Protein AF-A0A1V4QII5-F1 (afdb_monomer)

Sequence (160 aa):
MKMNSCPDKARLIAYRLNILKPEEHRWIEAHIAECKKCQQMLKVEIEIDNFLSTPMDPGPIEDSVIQRLHLYQRIVPSPRWLYPAWIFLNTLVFIAVGIAIWAVLRTQSGNIFWLNDFIDLLRKGLNYKLGAIIMNSIGLLFLLVSLIFAFREKFLRRLI

Mean predicted aligned error: 18.47 Å

Radius of gyration: 38.2 Å; Cα contacts (8 Å, |Δi|>4): 32; chains: 1; bounding box: 60×45×96 Å

Organism: NCBI:txid1936077

pLDDT: mean 75.6, std 14.01, range [37.97, 94.19]

Structure (mmCIF, N/CA/C/O backbone):
data_AF-A0A1V4QII5-F1
#
_entry.id   AF-A0A1V4QII5-F1
#
loop_
_atom_site.group_PDB
_atom_site.id
_atom_site.type_symbol
_atom_site.label_atom_id
_atom_site.label_alt_id
_atom_site.label_comp_id
_atom_site.label_asym_id
_atom_site.label_entity_id
_atom_site.label_seq_id
_atom_site.pdbx_PDB_ins_code
_atom_site.Cartn_x
_atom_site.Cartn_y
_atom_site.Cartn_z
_atom_site.occupancy
_atom_site.B_iso_or_equiv
_atom_site.auth_seq_id
_atom_site.auth_comp_id
_atom_site.auth_asym_id
_atom_site.auth_atom_id
_atom_site.pdbx_PDB_model_num
ATOM 1 N N . MET A 1 1 ? -19.428 20.416 51.555 1.00 39.00 1 MET A N 1
ATOM 2 C CA . MET A 1 1 ? -19.709 19.118 50.903 1.00 39.00 1 MET A CA 1
ATOM 3 C C . MET A 1 1 ? -20.746 19.351 49.812 1.00 39.00 1 MET A C 1
ATOM 5 O O . MET A 1 1 ? -21.908 19.551 50.134 1.00 39.00 1 MET A O 1
ATOM 9 N N . LYS A 1 2 ? -20.326 19.489 48.546 1.00 37.97 2 LYS A N 1
ATOM 10 C CA . LYS A 1 2 ? -21.199 19.885 47.424 1.00 37.97 2 LYS A CA 1
ATOM 11 C C . LYS A 1 2 ? -21.411 18.713 46.452 1.00 37.97 2 LYS A C 1
ATOM 13 O O . LYS A 1 2 ? -20.463 18.276 45.819 1.00 37.97 2 LYS A O 1
ATOM 18 N N . MET A 1 3 ? -22.679 18.303 46.355 1.00 42.22 3 MET A N 1
ATOM 19 C CA . MET A 1 3 ? -23.425 17.821 45.176 1.00 42.22 3 MET A CA 1
ATOM 20 C C . MET A 1 3 ? -22.906 16.607 44.376 1.00 42.22 3 MET A C 1
ATOM 22 O O . MET A 1 3 ? -22.222 16.748 43.372 1.00 42.22 3 MET A O 1
ATOM 26 N N . ASN A 1 4 ? -23.364 15.411 44.765 1.00 55.62 4 ASN A N 1
ATOM 27 C CA . ASN A 1 4 ? -24.445 14.622 44.128 1.00 55.62 4 ASN A CA 1
ATOM 28 C C . ASN A 1 4 ? -24.551 14.501 42.594 1.00 55.62 4 ASN A C 1
ATOM 30 O O . ASN A 1 4 ? -25.622 14.136 42.111 1.00 55.62 4 ASN A O 1
ATOM 34 N N . SER A 1 5 ? -23.503 14.732 41.815 1.00 73.19 5 SER A N 1
ATOM 35 C CA . SER A 1 5 ? -23.551 14.421 40.382 1.00 73.19 5 SER A CA 1
ATOM 36 C C . SER A 1 5 ? -22.627 13.253 40.080 1.00 73.19 5 SER A C 1
ATOM 38 O O . SER A 1 5 ? -21.406 13.390 40.100 1.00 73.19 5 SER A O 1
ATOM 40 N N . CYS A 1 6 ? -23.222 12.085 39.825 1.00 85.56 6 CYS A N 1
ATOM 41 C CA . CYS A 1 6 ? -22.498 10.981 39.199 1.00 85.56 6 CYS A CA 1
ATOM 42 C C . CYS A 1 6 ? -21.898 11.473 37.868 1.00 85.56 6 CYS A C 1
ATOM 44 O O . CYS A 1 6 ? -22.548 12.281 37.194 1.00 85.56 6 CYS A O 1
ATOM 46 N N . PRO A 1 7 ? -20.704 10.998 37.47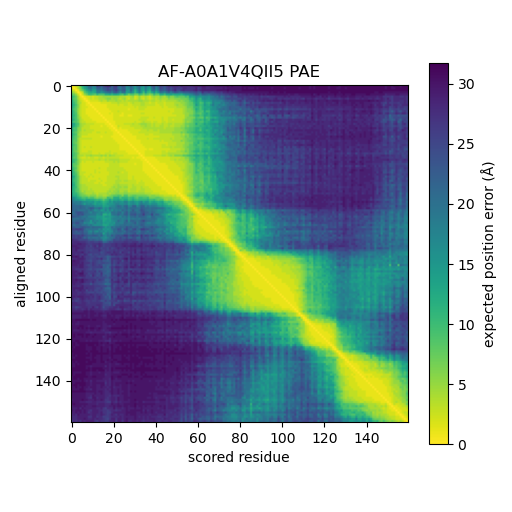1 1.00 84.50 7 PRO A N 1
ATOM 47 C CA . PRO A 1 7 ? -20.202 11.227 36.126 1.00 84.50 7 PRO A CA 1
ATOM 48 C C . PRO A 1 7 ? -21.234 10.755 35.100 1.00 84.50 7 PRO A C 1
ATOM 50 O O . PRO A 1 7 ? -21.941 9.763 35.301 1.00 84.50 7 PRO A O 1
ATOM 53 N N . ASP A 1 8 ? -21.3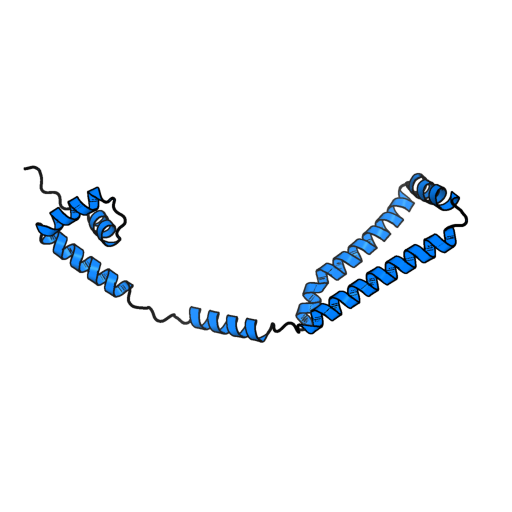31 11.490 34.000 1.00 87.69 8 ASP A N 1
ATOM 54 C CA . ASP A 1 8 ? -22.115 11.076 32.852 1.00 87.69 8 ASP A CA 1
ATOM 55 C C . ASP A 1 8 ? -21.554 9.773 32.267 1.00 87.69 8 ASP A C 1
ATOM 57 O O . ASP A 1 8 ? -20.375 9.435 32.412 1.00 87.69 8 ASP A O 1
ATOM 61 N N . LYS A 1 9 ? -22.420 9.028 31.577 1.00 87.38 9 LYS A N 1
ATOM 62 C CA . LYS A 1 9 ? -22.054 7.731 31.004 1.00 87.38 9 LYS A CA 1
ATOM 63 C C . LYS A 1 9 ? -20.860 7.843 30.046 1.00 87.38 9 LYS A C 1
ATOM 65 O O . LYS A 1 9 ? -20.001 6.967 30.052 1.00 87.38 9 LYS A O 1
ATOM 70 N N . ALA A 1 10 ? -20.771 8.923 29.265 1.00 88.69 10 ALA A N 1
ATOM 71 C CA . ALA A 1 10 ? -19.681 9.104 28.311 1.00 88.69 10 ALA A CA 1
ATOM 72 C C . ALA A 1 10 ? -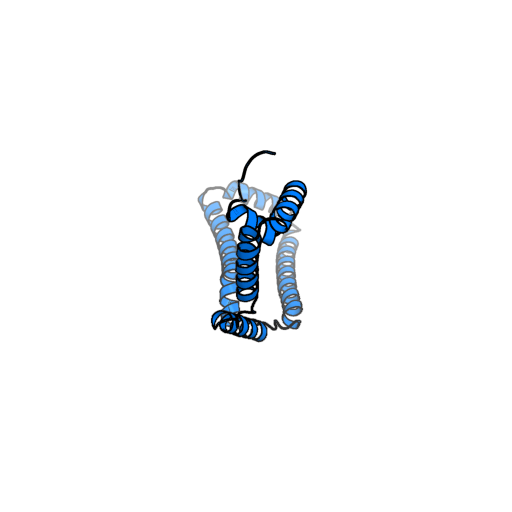18.325 9.275 29.013 1.00 88.69 10 ALA A C 1
ATOM 74 O O . ALA A 1 10 ? -17.341 8.692 28.564 1.00 88.69 10 ALA A O 1
ATOM 75 N N . ARG A 1 11 ? -18.265 9.978 30.153 1.00 90.06 11 ARG A N 1
ATOM 76 C CA . ARG A 1 11 ? -17.038 10.050 30.966 1.00 90.06 11 ARG A CA 1
ATOM 77 C C . ARG A 1 11 ? -16.631 8.715 31.578 1.00 90.06 11 ARG A C 1
ATOM 79 O O . ARG A 1 11 ? -15.441 8.427 31.613 1.00 90.06 11 ARG A O 1
ATOM 86 N N . LEU A 1 12 ? -17.576 7.886 32.026 1.00 90.31 12 LEU A N 1
ATOM 87 C CA . LEU A 1 12 ? -17.259 6.535 32.519 1.00 90.31 12 LEU A CA 1
ATOM 88 C C . LEU A 1 12 ? -16.690 5.633 31.410 1.00 90.31 12 LEU A C 1
ATOM 90 O O . LEU A 1 12 ? -15.747 4.882 31.655 1.00 90.31 12 LEU A O 1
ATOM 94 N N . ILE A 1 13 ? -17.209 5.747 30.184 1.00 90.56 13 ILE A N 1
ATOM 95 C CA . ILE A 1 13 ? -16.662 5.045 29.013 1.00 90.56 13 ILE A CA 1
ATOM 96 C C . ILE A 1 13 ? -15.268 5.586 28.668 1.00 90.56 13 ILE A C 1
ATOM 98 O O . ILE A 1 13 ? -14.332 4.812 28.490 1.00 90.56 13 ILE A O 1
ATOM 102 N N . ALA A 1 14 ? -15.092 6.910 28.632 1.00 92.12 14 ALA A N 1
ATOM 103 C CA . ALA A 1 14 ? -13.800 7.536 28.347 1.00 92.12 14 ALA A CA 1
ATOM 104 C C . ALA A 1 14 ? -12.727 7.175 29.390 1.00 92.12 14 ALA A C 1
ATOM 106 O O . ALA A 1 14 ? -11.564 6.988 29.032 1.00 92.12 14 ALA A O 1
ATOM 107 N N . TYR A 1 15 ? -13.124 7.036 30.659 1.00 93.00 15 TYR A N 1
ATOM 108 C CA . TYR A 1 15 ? -12.290 6.484 31.723 1.00 93.00 15 TYR A CA 1
ATOM 109 C C . TYR A 1 15 ? -11.852 5.055 31.389 1.00 93.00 15 TYR A C 1
ATOM 111 O O . TYR A 1 15 ? -10.660 4.764 31.382 1.00 93.00 15 TYR A O 1
ATOM 119 N N . ARG A 1 16 ? -12.793 4.174 31.024 1.00 89.81 16 ARG A N 1
ATOM 120 C CA . ARG A 1 16 ? -12.488 2.774 30.692 1.00 89.81 16 ARG A CA 1
ATOM 121 C C . ARG A 1 16 ? -11.581 2.623 29.468 1.00 89.81 16 ARG A C 1
ATOM 123 O O . ARG A 1 16 ? -10.756 1.711 29.443 1.00 89.81 16 ARG A O 1
ATOM 130 N N . LEU A 1 17 ? -11.736 3.501 28.480 1.00 91.25 17 LEU A N 1
ATOM 131 C CA . LEU A 1 17 ? -10.909 3.550 27.272 1.00 91.25 17 LEU A CA 1
ATOM 132 C C . LEU A 1 17 ? -9.563 4.268 27.486 1.00 91.25 17 LEU A C 1
ATOM 134 O O . LEU A 1 17 ? -8.778 4.367 26.547 1.00 91.25 17 LEU A O 1
ATOM 138 N N . ASN A 1 18 ? -9.289 4.765 28.698 1.00 92.19 18 ASN A N 1
ATOM 139 C CA . ASN A 1 18 ? -8.073 5.500 29.052 1.00 92.19 18 ASN A CA 1
ATOM 140 C C . ASN A 1 18 ? -7.819 6.748 28.170 1.00 92.19 18 ASN A C 1
ATOM 142 O O . ASN A 1 18 ? -6.685 7.052 27.807 1.00 92.19 18 ASN A O 1
ATOM 146 N N . ILE A 1 19 ? -8.888 7.466 27.798 1.00 94.19 19 ILE A N 1
ATOM 147 C CA . ILE A 1 19 ? -8.840 8.661 26.922 1.00 94.19 19 ILE A CA 1
ATOM 148 C C . ILE A 1 19 ? -8.851 9.968 27.745 1.00 94.19 19 ILE A C 1
ATOM 150 O O . ILE A 1 19 ? -8.588 11.054 27.227 1.00 94.19 19 ILE A O 1
ATOM 154 N N . LEU A 1 20 ? -9.157 9.885 29.042 1.00 92.62 20 LEU A N 1
ATOM 155 C CA . LEU A 1 20 ? -9.242 11.046 29.930 1.00 92.62 20 LEU A CA 1
ATOM 156 C C . LEU A 1 20 ? -7.873 11.585 30.348 1.00 92.62 20 LEU A C 1
ATOM 158 O O . LEU A 1 20 ? -6.867 10.876 30.354 1.00 92.62 20 LEU A O 1
ATOM 162 N N . LYS A 1 21 ? -7.845 12.852 30.774 1.00 93.75 21 LYS A N 1
ATOM 163 C CA . LYS A 1 21 ? -6.636 13.445 31.359 1.00 93.75 21 LYS A CA 1
ATOM 164 C C . LYS A 1 21 ? -6.330 12.813 32.728 1.00 93.75 21 LYS A C 1
ATOM 166 O O . LYS A 1 21 ? -7.263 12.435 33.440 1.00 93.75 21 LYS A O 1
ATOM 171 N N . PRO A 1 22 ? -5.058 12.786 33.173 1.00 91.75 22 PRO A N 1
ATOM 172 C CA . PRO A 1 22 ? -4.681 12.192 34.462 1.00 91.75 22 PRO A CA 1
ATOM 173 C C . PRO A 1 22 ? -5.443 12.755 35.673 1.00 91.75 22 PRO A C 1
ATOM 175 O O . PRO A 1 22 ? -5.740 12.029 36.619 1.00 91.75 22 PRO A O 1
ATOM 178 N N . GLU A 1 23 ? -5.779 14.047 35.651 1.00 90.75 23 GLU A N 1
ATOM 179 C CA . GLU A 1 23 ? -6.549 14.709 36.713 1.00 90.75 23 GLU A CA 1
ATOM 180 C C . GLU A 1 23 ? -7.997 14.202 36.786 1.00 90.75 23 GLU A C 1
ATOM 182 O O . GLU A 1 23 ? -8.519 13.944 37.870 1.00 90.75 23 GLU A O 1
ATOM 187 N N . GLU A 1 24 ? -8.629 14.002 35.628 1.00 90.62 24 GLU A N 1
ATOM 188 C CA . GLU A 1 24 ? -9.991 13.474 35.520 1.00 90.62 24 GLU A CA 1
ATOM 189 C C . GLU A 1 24 ? -10.037 11.993 35.902 1.00 90.62 24 GLU A C 1
ATOM 191 O O . GLU A 1 24 ? -10.979 11.560 36.565 1.00 90.62 24 GLU A O 1
ATOM 196 N N . HIS A 1 25 ? -8.993 11.235 35.555 1.00 92.62 25 HIS A N 1
ATOM 197 C CA . HIS A 1 25 ? -8.855 9.827 35.921 1.00 92.62 25 HIS A CA 1
ATOM 198 C C . HIS A 1 25 ? -8.890 9.641 37.444 1.00 92.62 25 HIS A C 1
ATOM 200 O O . HIS A 1 25 ? -9.704 8.874 37.952 1.00 92.62 25 HIS A O 1
ATOM 206 N N . ARG A 1 26 ? -8.091 10.424 38.185 1.00 91.94 26 ARG A N 1
ATOM 207 C CA . ARG A 1 26 ? -8.054 10.381 39.659 1.00 91.94 26 ARG A CA 1
ATOM 208 C C . ARG A 1 26 ? -9.391 10.753 40.293 1.00 91.94 26 ARG A C 1
ATOM 210 O O . ARG A 1 26 ? -9.797 10.151 41.284 1.00 91.94 26 ARG A O 1
ATOM 217 N N . TRP A 1 27 ? -10.078 11.754 39.741 1.00 91.50 27 TRP A N 1
ATOM 218 C CA . TRP A 1 27 ? -11.391 12.157 40.244 1.00 91.50 27 TRP A CA 1
ATOM 219 C C . TRP A 1 27 ? -12.439 11.054 40.039 1.00 91.50 27 TRP A C 1
ATOM 221 O O . TRP A 1 27 ? -13.209 10.759 40.955 1.00 91.50 27 TRP A O 1
ATOM 231 N N . ILE A 1 28 ? -12.445 10.410 38.867 1.00 92.19 28 ILE A N 1
ATOM 232 C CA . ILE A 1 28 ? -13.354 9.296 38.572 1.00 92.19 28 ILE A CA 1
ATOM 233 C C . ILE A 1 28 ? -13.027 8.071 39.434 1.00 92.19 28 ILE A C 1
ATOM 235 O O . ILE A 1 28 ? -13.953 7.467 39.968 1.00 92.19 28 ILE A O 1
ATOM 239 N N . GLU A 1 29 ? -11.751 7.734 39.638 1.00 92.56 29 GLU A N 1
ATOM 240 C CA . GLU A 1 29 ? -11.330 6.654 40.546 1.00 92.56 29 GLU A CA 1
ATOM 241 C C . GLU A 1 29 ? -11.855 6.870 41.967 1.00 92.56 29 GLU A C 1
ATOM 243 O O . GLU A 1 29 ? -12.487 5.977 42.537 1.00 92.56 29 GLU A O 1
ATOM 248 N N . ALA A 1 30 ? -11.659 8.075 42.512 1.00 91.56 30 ALA A N 1
ATOM 249 C CA . ALA A 1 30 ? -12.160 8.436 43.833 1.00 91.56 30 ALA A CA 1
ATOM 250 C C . ALA A 1 30 ? -13.694 8.330 43.905 1.00 91.56 30 ALA A C 1
ATOM 252 O O . ALA A 1 30 ? -14.237 7.792 44.866 1.00 91.56 30 ALA A O 1
ATOM 253 N N . HIS A 1 31 ? -14.406 8.770 42.862 1.00 91.31 31 HIS A N 1
ATOM 254 C CA . HIS A 1 31 ? -15.863 8.653 42.805 1.00 91.31 31 HIS A CA 1
ATOM 255 C C . HIS A 1 31 ? -16.342 7.193 42.726 1.00 91.31 31 HIS A C 1
ATOM 257 O O . HIS A 1 31 ? -17.298 6.808 43.403 1.00 91.31 31 HIS A O 1
ATOM 263 N N . ILE A 1 32 ? -15.708 6.370 41.887 1.00 91.75 32 ILE A N 1
ATOM 264 C CA . ILE A 1 32 ? -16.070 4.959 41.702 1.00 91.75 32 ILE A CA 1
ATOM 265 C C . ILE A 1 32 ? -15.816 4.167 42.986 1.00 91.75 32 ILE A C 1
ATOM 267 O O . ILE A 1 32 ? -16.591 3.259 43.280 1.00 91.75 32 ILE A O 1
ATOM 271 N N . ALA A 1 33 ? -14.805 4.516 43.785 1.00 91.06 33 ALA A N 1
ATOM 272 C CA . ALA A 1 33 ? -14.562 3.871 45.075 1.00 91.06 33 ALA A CA 1
ATOM 273 C C . ALA A 1 33 ? -15.768 3.982 46.032 1.00 91.06 33 ALA A C 1
ATOM 275 O O . ALA A 1 33 ? -16.053 3.044 46.776 1.00 91.06 33 ALA A O 1
ATOM 276 N N . GLU A 1 34 ? -16.525 5.081 45.960 1.00 90.94 34 GLU A N 1
ATOM 277 C CA . GLU A 1 34 ? -17.623 5.382 46.889 1.00 90.94 34 GLU A CA 1
ATOM 278 C C . GLU A 1 34 ? -19.028 5.145 46.295 1.00 90.94 34 GLU A C 1
ATOM 280 O O . GLU A 1 34 ? -19.988 4.888 47.027 1.00 90.94 34 GLU A O 1
ATOM 285 N N . CYS A 1 35 ? -19.188 5.190 44.967 1.00 92.12 35 CYS A N 1
ATOM 286 C CA . CYS A 1 35 ? -20.497 5.154 44.311 1.00 92.12 35 CYS A CA 1
ATOM 287 C C . CYS A 1 35 ? -20.841 3.782 43.700 1.00 92.12 35 CYS A C 1
ATOM 289 O O . CYS A 1 35 ? -20.460 3.465 42.569 1.00 92.12 35 CYS A O 1
ATOM 291 N N . LYS A 1 36 ? -21.678 2.993 44.396 1.00 90.88 36 LYS A N 1
ATOM 292 C CA . LYS A 1 36 ? -22.154 1.664 43.937 1.00 90.88 36 LYS A CA 1
ATOM 293 C C . LYS A 1 36 ? -22.796 1.674 42.541 1.00 90.88 36 LYS A C 1
ATOM 295 O O . LYS A 1 36 ? -22.631 0.724 41.781 1.00 90.88 36 LYS A O 1
ATOM 300 N N . LYS A 1 37 ? -23.515 2.745 42.185 1.00 90.19 37 LYS A N 1
ATOM 301 C CA . LYS A 1 37 ? -24.163 2.880 40.868 1.00 90.19 37 LYS A CA 1
ATOM 302 C C . LYS A 1 37 ? -23.128 2.960 39.742 1.00 90.19 37 LYS A C 1
ATOM 304 O O . LYS A 1 37 ? -23.253 2.257 38.743 1.00 90.19 37 LYS A O 1
ATOM 309 N N . CYS A 1 38 ? -22.091 3.775 39.925 1.00 91.38 38 CYS A N 1
ATOM 310 C CA . CYS A 1 38 ? -21.005 3.924 38.957 1.00 91.38 38 CYS A CA 1
ATOM 311 C C . CYS A 1 38 ? -20.143 2.656 38.879 1.00 91.38 38 CYS A C 1
ATOM 313 O O . CYS A 1 38 ? -19.742 2.272 37.785 1.00 91.38 38 CYS A O 1
ATOM 315 N N . GLN A 1 39 ? -19.943 1.947 39.998 1.00 91.56 39 GLN A N 1
ATOM 316 C CA . GLN A 1 39 ? -19.299 0.625 40.000 1.00 91.56 39 GLN A CA 1
ATOM 317 C C . GLN A 1 39 ? -20.067 -0.389 39.145 1.00 91.56 39 GLN A C 1
ATOM 319 O O . GLN A 1 39 ? -19.465 -1.127 38.370 1.00 91.56 39 GLN A O 1
ATOM 324 N N . GLN A 1 40 ? -21.396 -0.432 39.269 1.00 93.00 40 GLN A N 1
ATOM 325 C CA . GLN A 1 40 ? -22.217 -1.351 38.484 1.00 93.00 40 GLN A CA 1
ATOM 326 C C . GLN A 1 40 ? -22.203 -0.999 36.993 1.00 93.00 40 GLN A C 1
ATOM 328 O O . GLN A 1 40 ? -22.083 -1.896 36.166 1.00 93.00 40 GLN A O 1
ATOM 333 N N . MET A 1 41 ? -22.265 0.289 36.644 1.00 90.81 41 MET A N 1
ATOM 334 C CA . MET A 1 41 ? -22.122 0.730 35.252 1.00 90.81 41 MET A CA 1
ATOM 335 C C . MET A 1 41 ? -20.760 0.340 34.673 1.00 90.81 41 MET A C 1
ATOM 337 O O . MET A 1 41 ? -20.706 -0.191 33.570 1.00 90.81 41 MET A O 1
ATOM 341 N N . LEU A 1 42 ? -19.676 0.525 35.433 1.00 92.06 42 LEU A N 1
ATOM 342 C CA . LEU A 1 42 ? -18.341 0.130 34.991 1.00 92.06 42 LEU A CA 1
ATOM 343 C C . LEU A 1 42 ? -18.238 -1.384 34.761 1.00 92.06 42 LEU A C 1
ATOM 345 O O . LEU A 1 42 ? -17.616 -1.803 33.794 1.00 92.06 42 LEU A O 1
ATOM 349 N N . LYS A 1 43 ? -18.869 -2.209 35.609 1.00 92.81 43 LYS A N 1
ATOM 350 C CA . LYS A 1 43 ? -18.911 -3.668 35.405 1.00 92.81 43 LYS A CA 1
ATOM 351 C C . LYS A 1 43 ? -19.557 -4.050 34.075 1.00 92.81 43 LYS A C 1
ATOM 353 O O . LYS A 1 43 ? -19.017 -4.904 33.385 1.00 92.81 43 LYS A O 1
ATOM 358 N N . VAL A 1 44 ? -20.662 -3.397 33.710 1.00 91.56 44 VAL A N 1
ATOM 359 C CA . VAL A 1 44 ? -21.329 -3.628 32.418 1.00 91.56 44 VAL A CA 1
ATOM 360 C C . VAL A 1 44 ? -20.408 -3.247 31.258 1.00 91.56 44 VAL A C 1
ATOM 362 O O . VAL A 1 44 ? -20.267 -4.019 30.319 1.00 91.56 44 VAL A O 1
ATOM 365 N N . GLU A 1 45 ? -19.730 -2.100 31.332 1.00 91.38 45 GLU A N 1
ATOM 366 C CA . GLU A 1 45 ? -18.784 -1.685 30.283 1.00 91.38 45 GLU A CA 1
ATOM 367 C C . GLU A 1 45 ? -17.568 -2.628 30.188 1.00 91.38 45 GLU A C 1
ATOM 369 O O . GLU A 1 45 ? -17.090 -2.906 29.093 1.00 91.38 45 GLU A O 1
ATOM 374 N N . ILE A 1 46 ? -17.087 -3.180 31.311 1.00 90.00 46 ILE A N 1
ATOM 375 C CA . ILE A 1 46 ? -16.035 -4.212 31.317 1.00 90.00 46 ILE A CA 1
ATOM 376 C C . ILE A 1 46 ? -16.512 -5.484 30.607 1.00 90.00 46 ILE A C 1
ATOM 378 O O . ILE A 1 46 ? -15.757 -6.075 29.843 1.00 90.00 46 ILE A O 1
ATOM 382 N N . GLU A 1 47 ? -17.748 -5.912 30.849 1.00 90.88 47 GLU A N 1
ATOM 383 C CA . GLU A 1 47 ? -18.317 -7.099 30.210 1.00 90.88 47 GLU A CA 1
ATOM 384 C C . GLU A 1 47 ? -18.518 -6.898 28.701 1.00 90.88 47 GLU A C 1
ATOM 386 O O . GLU A 1 47 ? -18.196 -7.789 27.917 1.00 90.88 47 GLU A O 1
ATOM 391 N N . ILE A 1 48 ? -18.952 -5.703 28.285 1.00 88.38 48 ILE A N 1
ATOM 392 C CA . ILE A 1 48 ? -19.029 -5.317 26.869 1.00 88.38 48 ILE A CA 1
ATOM 393 C C . ILE A 1 48 ? -17.639 -5.352 26.225 1.00 88.38 48 ILE A C 1
ATOM 395 O O . ILE A 1 48 ? -17.487 -5.928 25.152 1.00 88.38 48 ILE A O 1
ATOM 399 N N . ASP A 1 49 ? -16.618 -4.785 26.870 1.00 87.50 49 ASP A N 1
ATOM 400 C CA . ASP A 1 49 ? -15.250 -4.778 26.334 1.00 87.50 49 ASP A CA 1
ATOM 401 C C . ASP A 1 49 ? -14.677 -6.201 26.228 1.00 87.50 49 ASP A C 1
ATOM 403 O O . ASP A 1 49 ? -14.051 -6.558 25.232 1.00 87.50 49 ASP A O 1
ATOM 407 N N . ASN A 1 50 ? -14.969 -7.065 27.203 1.00 87.94 50 ASN A N 1
ATOM 408 C CA . ASN A 1 50 ? -14.601 -8.482 27.150 1.00 87.94 50 ASN A CA 1
ATOM 409 C C . ASN A 1 50 ? -15.295 -9.209 25.991 1.00 87.94 50 ASN A C 1
ATOM 411 O O . ASN A 1 50 ? -14.678 -10.033 25.324 1.00 87.94 50 ASN A O 1
ATOM 415 N N . PHE A 1 51 ? -16.565 -8.899 25.729 1.00 85.19 51 PHE A N 1
ATOM 416 C CA . PHE A 1 51 ? -17.293 -9.461 24.595 1.00 85.19 51 PHE A CA 1
ATOM 417 C C . PHE A 1 51 ? -16.720 -8.971 23.260 1.00 85.19 51 PHE A C 1
ATOM 419 O O . PHE A 1 51 ? -16.487 -9.774 22.364 1.00 85.19 51 PHE A O 1
ATOM 426 N N . LEU A 1 52 ? -16.432 -7.675 23.128 1.00 83.75 52 LEU A N 1
ATOM 427 C CA . LEU A 1 52 ? -15.879 -7.085 21.903 1.00 83.75 52 LEU A CA 1
ATOM 428 C C . LEU A 1 52 ? -14.416 -7.466 21.638 1.00 83.75 52 LEU A C 1
ATOM 430 O O . LEU A 1 52 ? -13.992 -7.472 20.486 1.00 83.75 52 LEU A O 1
ATOM 434 N N . SER A 1 53 ? -13.652 -7.782 22.682 1.00 83.75 53 SER A N 1
ATOM 435 C CA . SER A 1 53 ? -12.273 -8.276 22.577 1.00 83.75 53 SER A CA 1
ATOM 436 C C . SER A 1 53 ? -12.184 -9.777 22.314 1.00 83.75 53 SER A C 1
ATOM 438 O O . SER A 1 53 ? -11.076 -10.290 22.130 1.00 83.75 53 SER A O 1
ATOM 440 N N . THR A 1 54 ? -13.316 -10.491 22.248 1.00 80.56 54 THR A N 1
ATOM 441 C CA . THR A 1 54 ? -13.285 -11.857 21.727 1.00 80.56 54 THR A CA 1
ATOM 442 C C . THR A 1 54 ? -12.787 -11.826 20.280 1.00 80.56 54 THR A C 1
ATOM 444 O O . THR A 1 54 ? -13.280 -11.029 19.477 1.00 80.56 54 THR A O 1
ATOM 447 N N . PRO A 1 55 ? -11.774 -12.641 19.936 1.00 70.50 55 PRO A N 1
ATOM 448 C CA . PRO A 1 55 ? -11.271 -12.701 18.575 1.00 70.50 55 PRO A CA 1
ATOM 449 C C . PRO A 1 55 ? -12.420 -13.142 17.673 1.00 70.50 55 PRO A C 1
ATOM 451 O O . PRO A 1 55 ? -12.916 -14.264 17.789 1.00 70.50 55 PRO A O 1
ATOM 454 N N . MET A 1 56 ? -12.883 -12.232 16.816 1.00 67.12 56 MET A N 1
ATOM 455 C CA . MET A 1 56 ? -13.850 -12.585 15.790 1.00 67.12 56 MET A CA 1
ATOM 456 C C . MET A 1 56 ? -13.166 -13.530 14.812 1.00 67.12 56 MET A C 1
ATOM 458 O O . MET A 1 56 ? -12.062 -13.239 14.349 1.00 67.12 56 MET A O 1
ATOM 462 N N . ASP A 1 57 ? -13.827 -14.648 14.517 1.00 70.94 57 ASP A N 1
ATOM 463 C CA . ASP A 1 57 ? -13.412 -15.529 13.435 1.00 70.94 57 ASP A CA 1
ATOM 464 C C . ASP A 1 57 ? -13.387 -14.688 12.154 1.00 70.94 57 ASP A C 1
ATOM 466 O O . ASP A 1 57 ? -14.414 -14.078 11.810 1.00 70.94 57 ASP A O 1
ATOM 470 N N . PRO A 1 58 ? -12.219 -14.534 11.512 1.00 66.50 58 PRO A N 1
ATOM 471 C CA . PRO A 1 58 ? -12.115 -13.736 10.314 1.00 66.50 58 PRO A CA 1
ATOM 472 C C . PRO A 1 58 ? -13.062 -14.314 9.269 1.00 66.50 58 PRO A C 1
ATOM 474 O O . PRO A 1 58 ? -12.918 -15.438 8.803 1.00 66.50 58 PRO A O 1
ATOM 477 N N . GLY A 1 59 ? -14.113 -13.555 8.964 1.00 76.06 59 GLY A N 1
ATOM 478 C CA . GLY A 1 59 ? -15.175 -14.029 8.092 1.00 76.06 59 GLY A CA 1
ATOM 479 C C . GLY A 1 59 ? -14.682 -14.331 6.668 1.00 76.06 59 GLY A C 1
ATOM 480 O O . GLY A 1 59 ? -13.534 -14.058 6.313 1.00 76.06 59 GLY A O 1
ATOM 481 N N . PRO A 1 60 ? -15.585 -14.761 5.772 1.00 79.19 60 PRO A N 1
ATOM 482 C CA . PRO A 1 60 ? -15.251 -15.223 4.416 1.00 79.19 60 PRO A CA 1
ATOM 483 C C . PRO A 1 60 ? -14.501 -14.195 3.546 1.00 79.19 60 PRO A C 1
ATOM 485 O O . PRO A 1 60 ? -13.930 -14.534 2.508 1.00 79.19 60 PRO A O 1
ATOM 488 N N . ILE A 1 61 ? -14.507 -12.919 3.944 1.00 78.81 61 ILE A N 1
ATOM 489 C CA . ILE A 1 61 ? -13.755 -11.853 3.281 1.00 78.81 61 ILE A CA 1
ATOM 490 C C . ILE A 1 61 ? -12.248 -12.057 3.469 1.00 78.81 61 ILE A C 1
ATOM 492 O O . ILE A 1 61 ? -11.513 -11.940 2.490 1.00 78.81 61 ILE A O 1
ATOM 496 N N . GLU A 1 62 ? -11.779 -12.387 4.672 1.00 80.62 62 GLU A N 1
ATOM 497 C CA . GLU A 1 62 ? -10.348 -12.572 4.933 1.00 80.62 62 GLU A CA 1
ATOM 498 C C . GLU A 1 62 ? -9.803 -13.782 4.175 1.00 80.62 62 GLU A C 1
ATOM 500 O O . GLU A 1 62 ? -8.804 -13.656 3.466 1.00 80.62 62 GLU A O 1
ATOM 505 N N . ASP A 1 63 ? -10.541 -14.894 4.183 1.00 85.06 63 ASP A N 1
ATOM 5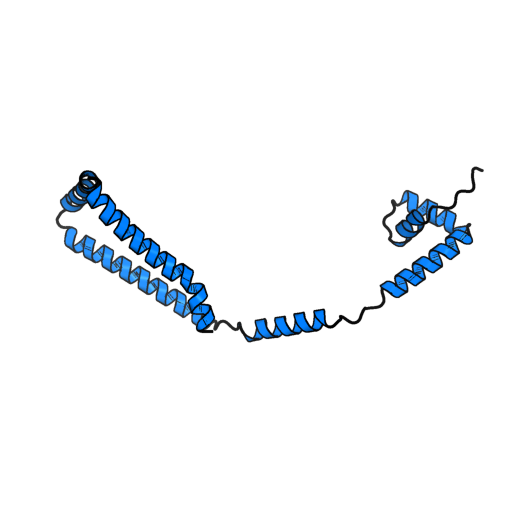06 C CA . ASP A 1 63 ? -10.229 -16.079 3.380 1.00 85.06 63 ASP A CA 1
ATOM 507 C C . ASP A 1 63 ? -10.087 -15.738 1.894 1.00 85.06 63 ASP A C 1
ATOM 509 O O . ASP A 1 63 ? -9.127 -16.140 1.232 1.00 85.06 63 ASP A O 1
ATOM 513 N N . SER A 1 64 ? -11.009 -14.929 1.360 1.00 83.69 64 SER A N 1
ATOM 514 C CA . SER A 1 64 ? -10.961 -14.507 -0.041 1.00 83.69 64 SER A CA 1
ATOM 515 C C . SER A 1 64 ? -9.740 -13.629 -0.357 1.00 83.69 64 SER A C 1
ATOM 517 O O . SER A 1 64 ? -9.174 -13.715 -1.453 1.00 83.69 64 SER A O 1
ATOM 519 N N . VAL A 1 65 ? -9.295 -12.805 0.598 1.00 86.81 65 VAL A N 1
ATOM 520 C CA . VAL A 1 65 ? -8.105 -11.953 0.466 1.00 86.81 65 VAL A CA 1
ATOM 521 C C . VAL A 1 65 ? -6.832 -12.795 0.543 1.00 86.81 65 VAL A C 1
ATOM 523 O O . VAL A 1 65 ? -5.961 -12.646 -0.319 1.00 86.81 65 VAL A O 1
ATOM 526 N N . ILE A 1 66 ? -6.742 -13.722 1.499 1.00 87.44 66 ILE A N 1
ATOM 527 C CA . ILE A 1 66 ? -5.616 -14.655 1.647 1.00 87.44 66 ILE A CA 1
ATOM 528 C C . ILE A 1 66 ? -5.482 -15.525 0.393 1.00 87.44 66 ILE A C 1
ATOM 530 O O . ILE A 1 66 ? -4.391 -15.668 -0.167 1.00 87.44 66 ILE A O 1
ATOM 534 N N . GLN A 1 67 ? -6.597 -16.041 -0.124 1.00 86.44 67 GLN A N 1
ATOM 535 C CA . GLN A 1 67 ? -6.601 -16.850 -1.338 1.00 86.44 67 GLN A CA 1
ATOM 536 C C . GLN A 1 67 ? -6.108 -16.054 -2.555 1.00 86.44 67 GLN A C 1
ATOM 538 O O . GLN A 1 67 ? -5.294 -16.554 -3.337 1.00 86.44 67 GLN A O 1
ATOM 543 N N . ARG A 1 68 ? -6.531 -14.790 -2.704 1.00 84.50 68 ARG A N 1
ATOM 544 C CA . ARG A 1 68 ? -6.011 -13.902 -3.758 1.00 84.50 68 ARG A CA 1
ATOM 545 C C . ARG A 1 68 ? -4.520 -13.635 -3.595 1.00 84.50 68 ARG A C 1
ATOM 547 O O . ARG A 1 68 ? -3.799 -13.665 -4.591 1.00 84.50 68 ARG A O 1
ATOM 554 N N . LEU A 1 69 ? -4.045 -13.402 -2.374 1.00 87.06 69 LEU A N 1
ATOM 555 C CA . LEU A 1 69 ? -2.627 -13.164 -2.107 1.00 87.06 69 LEU A CA 1
ATOM 556 C C . LEU A 1 69 ? -1.767 -14.358 -2.544 1.00 87.06 69 LEU A C 1
ATOM 558 O O . LEU A 1 69 ? -0.754 -14.170 -3.219 1.00 87.06 69 LEU A O 1
ATOM 562 N N . HIS A 1 70 ? -2.203 -15.583 -2.242 1.00 84.00 70 HIS A N 1
ATOM 563 C CA . HIS A 1 70 ? -1.513 -16.795 -2.683 1.00 84.00 70 HIS A CA 1
ATOM 564 C C . HIS A 1 70 ? -1.480 -16.945 -4.206 1.00 84.00 70 HIS A C 1
ATOM 566 O O . HIS A 1 70 ? -0.459 -17.365 -4.757 1.00 84.00 70 HIS A O 1
ATOM 572 N N . LEU A 1 71 ? -2.554 -16.564 -4.904 1.00 83.75 71 LEU A N 1
ATOM 573 C CA . LEU A 1 71 ? -2.562 -16.539 -6.368 1.00 83.75 71 LEU A CA 1
ATOM 574 C C . LEU A 1 71 ? -1.542 -15.531 -6.912 1.00 83.75 71 LEU A C 1
ATOM 576 O O . LEU A 1 71 ? -0.750 -15.886 -7.782 1.00 83.75 71 LEU A O 1
ATOM 580 N N . TYR A 1 72 ? -1.488 -14.316 -6.363 1.00 76.19 72 TYR A N 1
ATOM 581 C CA . TYR A 1 72 ? -0.493 -13.315 -6.766 1.00 76.19 72 TYR A CA 1
ATOM 582 C C . TYR A 1 72 ? 0.945 -13.787 -6.52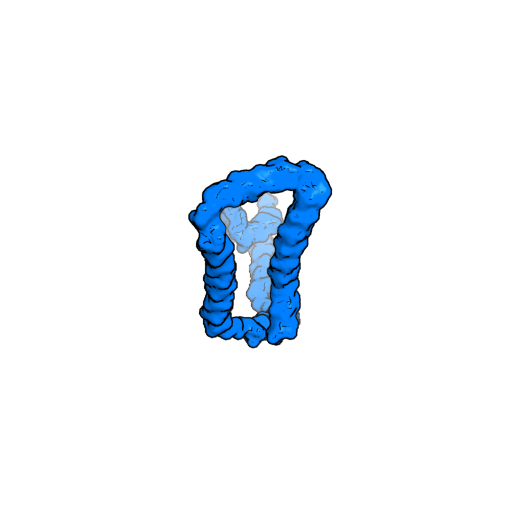9 1.00 76.19 72 TYR A C 1
ATOM 584 O O . TYR A 1 72 ? 1.793 -13.640 -7.408 1.00 76.19 72 TYR A O 1
ATOM 592 N N . GLN A 1 73 ? 1.222 -14.399 -5.377 1.00 77.25 73 GLN A N 1
ATOM 593 C CA . GLN A 1 73 ? 2.550 -14.934 -5.067 1.00 77.25 73 GLN A CA 1
ATOM 594 C C . GLN A 1 73 ? 2.953 -16.080 -6.002 1.00 77.25 73 GLN A C 1
ATOM 596 O O . GLN A 1 73 ? 4.123 -16.190 -6.364 1.00 77.25 73 GLN A O 1
ATOM 601 N N . ARG A 1 74 ? 1.998 -16.917 -6.428 1.00 72.19 74 ARG A N 1
ATOM 602 C CA . ARG A 1 74 ? 2.258 -18.024 -7.358 1.00 72.19 74 ARG A CA 1
ATOM 603 C C . ARG A 1 74 ? 2.451 -17.550 -8.804 1.00 72.19 74 ARG A C 1
ATOM 605 O O . ARG A 1 74 ? 3.205 -18.180 -9.537 1.00 72.19 74 ARG A O 1
ATOM 612 N N . ILE A 1 75 ? 1.794 -16.463 -9.211 1.00 66.00 75 ILE A N 1
ATOM 613 C CA . ILE A 1 75 ? 1.838 -15.946 -10.590 1.00 66.00 75 ILE A CA 1
ATOM 614 C C . ILE A 1 75 ? 3.086 -15.083 -10.853 1.00 66.00 75 ILE A C 1
ATOM 616 O O . ILE A 1 75 ? 3.499 -14.959 -12.003 1.00 66.00 75 ILE A O 1
ATOM 620 N N . VAL A 1 76 ? 3.743 -14.524 -9.826 1.00 57.44 76 VAL A N 1
ATOM 621 C CA . VAL A 1 76 ? 4.896 -13.618 -10.022 1.00 57.44 76 VAL A CA 1
ATOM 622 C C . VAL A 1 76 ? 6.223 -14.135 -9.436 1.00 57.44 76 VAL A C 1
ATOM 624 O O . VAL A 1 76 ? 6.862 -13.439 -8.647 1.00 57.44 76 VAL A O 1
ATOM 627 N N . PRO A 1 77 ? 6.756 -15.295 -9.853 1.00 55.53 77 PRO A N 1
ATOM 628 C CA . PRO A 1 77 ? 8.194 -15.471 -9.876 1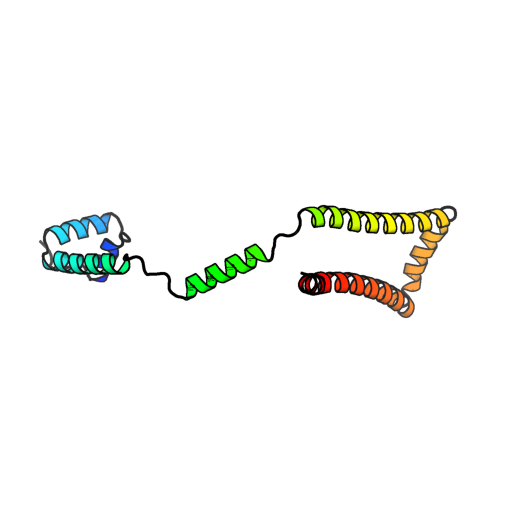.00 55.53 77 PRO A CA 1
ATOM 629 C C . PRO A 1 77 ? 8.691 -14.884 -11.200 1.00 55.53 77 PRO A C 1
ATOM 631 O O . PRO A 1 77 ? 8.794 -15.598 -12.195 1.00 55.53 77 PRO A O 1
ATOM 634 N N . SER A 1 78 ? 8.984 -13.578 -11.253 1.00 61.31 78 SER A N 1
ATOM 635 C CA . SER A 1 78 ? 9.735 -13.076 -12.407 1.00 61.31 78 SER A CA 1
ATOM 636 C C . SER A 1 78 ? 11.092 -13.796 -12.404 1.00 61.31 78 SER A C 1
ATOM 638 O O . SER A 1 78 ? 11.799 -13.779 -11.387 1.00 61.31 78 SER A O 1
ATOM 640 N N . PRO A 1 79 ? 11.460 -14.519 -13.477 1.00 69.81 79 PRO A N 1
ATOM 641 C CA . PRO A 1 79 ? 12.737 -15.201 -13.515 1.00 69.81 79 PRO A CA 1
ATOM 642 C C . PRO A 1 79 ? 13.830 -14.160 -13.313 1.00 69.81 79 PRO A C 1
ATOM 644 O O . PRO A 1 79 ? 13.965 -13.234 -14.113 1.00 69.81 79 PRO A O 1
ATOM 647 N N . ARG A 1 80 ? 14.643 -14.319 -12.262 1.00 71.44 80 ARG A N 1
ATOM 648 C CA . ARG A 1 80 ? 15.801 -13.443 -11.999 1.00 71.44 80 ARG A CA 1
ATOM 649 C C . ARG A 1 80 ? 16.727 -13.314 -13.221 1.00 71.44 80 ARG A C 1
ATOM 651 O O . ARG A 1 80 ? 17.430 -12.320 -13.346 1.00 71.44 80 ARG A O 1
ATOM 658 N N . TRP A 1 81 ? 16.669 -14.279 -14.142 1.00 69.44 81 TRP A N 1
ATOM 659 C CA . TRP A 1 81 ? 17.388 -14.323 -15.417 1.00 69.44 81 TRP A CA 1
ATOM 660 C C . TRP A 1 81 ? 16.803 -13.452 -16.540 1.00 69.44 81 TRP A C 1
ATOM 662 O O . TRP A 1 81 ? 17.536 -13.090 -17.458 1.00 69.44 81 TRP A O 1
ATOM 672 N N . LEU A 1 82 ? 15.528 -13.056 -16.477 1.00 75.75 82 LEU A N 1
ATOM 673 C CA . LEU A 1 82 ? 14.963 -12.126 -17.463 1.00 75.75 82 LEU A CA 1
ATOM 674 C C . LEU A 1 82 ? 15.545 -10.718 -17.311 1.00 75.75 82 LEU A C 1
ATOM 676 O O . LEU A 1 82 ? 15.687 -10.011 -18.302 1.00 75.75 82 LEU A O 1
ATOM 680 N N . TYR A 1 83 ? 15.926 -10.317 -16.096 1.00 76.75 83 TYR A N 1
ATOM 681 C CA . TYR A 1 83 ? 16.513 -9.002 -15.836 1.00 76.75 83 TYR A CA 1
ATOM 682 C C . TYR A 1 83 ? 17.853 -8.766 -16.565 1.00 76.75 83 TYR A C 1
ATOM 684 O O . TYR A 1 83 ? 17.953 -7.779 -17.298 1.00 76.75 83 TYR A O 1
ATOM 692 N N . PRO A 1 84 ? 18.872 -9.648 -16.463 1.00 81.19 84 PRO A N 1
ATOM 693 C CA . PRO A 1 84 ? 20.112 -9.471 -17.217 1.00 81.19 84 PRO A CA 1
ATOM 694 C C . PRO A 1 84 ? 19.904 -9.588 -18.733 1.00 81.19 84 PRO A C 1
ATOM 696 O O . PRO A 1 84 ? 20.495 -8.809 -19.478 1.00 81.19 84 PRO A O 1
ATOM 699 N N . ALA A 1 85 ? 19.025 -10.483 -19.201 1.00 80.44 85 ALA A N 1
ATOM 700 C CA . ALA A 1 85 ? 18.678 -10.572 -20.623 1.00 80.44 85 ALA A CA 1
ATOM 701 C C . ALA A 1 85 ? 18.051 -9.264 -21.144 1.00 80.44 85 ALA A C 1
ATOM 703 O O . ALA A 1 85 ? 18.356 -8.812 -22.247 1.00 80.44 85 ALA A O 1
ATOM 704 N N . TRP A 1 86 ? 17.220 -8.616 -20.324 1.00 74.19 86 TRP A N 1
ATOM 705 C CA . TRP A 1 86 ? 16.594 -7.335 -20.639 1.00 74.19 86 TRP A CA 1
ATOM 706 C C . TRP A 1 86 ? 17.602 -6.183 -20.704 1.00 74.19 86 TRP A C 1
ATOM 708 O O . TRP A 1 86 ? 17.545 -5.368 -21.627 1.00 74.19 86 TRP A O 1
ATOM 718 N N . ILE A 1 87 ? 18.552 -6.123 -19.764 1.00 81.31 87 ILE A N 1
ATOM 719 C CA . ILE A 1 87 ? 19.647 -5.141 -19.805 1.00 81.31 87 ILE A CA 1
ATOM 720 C C . ILE A 1 87 ? 20.462 -5.330 -21.084 1.00 81.31 87 ILE A C 1
ATOM 722 O O . ILE A 1 87 ? 20.660 -4.371 -21.824 1.00 81.31 87 ILE A O 1
ATOM 726 N N . PHE A 1 88 ? 20.859 -6.569 -21.381 1.00 84.81 88 PHE A N 1
ATOM 727 C CA . PHE A 1 88 ? 21.653 -6.894 -22.562 1.00 84.81 88 PHE A CA 1
ATOM 728 C C . PHE A 1 88 ? 20.979 -6.439 -23.862 1.00 84.81 88 PHE A C 1
ATOM 730 O O . PHE A 1 88 ? 21.612 -5.804 -24.706 1.00 84.81 88 PHE A O 1
ATOM 737 N N . LEU A 1 89 ? 19.675 -6.695 -24.001 1.00 84.69 89 LEU A N 1
ATOM 738 C CA . LEU A 1 89 ? 18.928 -6.331 -25.202 1.00 84.69 89 LEU A CA 1
ATOM 739 C C . LEU A 1 89 ? 18.834 -4.808 -25.387 1.00 84.69 89 LEU A C 1
ATOM 741 O O . LEU A 1 89 ? 19.031 -4.313 -26.494 1.00 84.69 89 LEU A O 1
ATOM 745 N N . ASN A 1 90 ? 18.615 -4.050 -24.308 1.00 79.06 90 ASN A N 1
ATOM 746 C CA . ASN A 1 90 ? 18.635 -2.585 -24.372 1.00 79.06 90 ASN A CA 1
ATOM 747 C C . ASN A 1 90 ? 20.031 -2.048 -24.714 1.00 79.06 90 ASN A C 1
ATOM 749 O O . ASN A 1 90 ? 20.155 -1.145 -25.539 1.00 79.06 90 ASN A O 1
ATOM 753 N N . THR A 1 91 ? 21.088 -2.618 -24.131 1.00 85.38 91 THR A N 1
ATOM 754 C CA . THR A 1 91 ? 22.470 -2.236 -24.449 1.00 85.38 91 THR A CA 1
ATOM 755 C C . THR A 1 91 ? 22.780 -2.448 -25.931 1.00 85.38 91 THR A C 1
ATOM 757 O O . THR A 1 91 ? 23.359 -1.560 -26.555 1.00 85.38 91 THR A O 1
ATOM 760 N N . LEU A 1 92 ? 22.337 -3.561 -26.528 1.00 84.50 92 LEU A N 1
ATOM 761 C CA . LEU A 1 92 ? 22.494 -3.804 -27.966 1.00 84.50 92 LEU A CA 1
ATOM 762 C C . LEU A 1 92 ? 21.795 -2.743 -28.823 1.00 84.50 92 LEU A C 1
ATOM 764 O O . LEU A 1 92 ? 22.370 -2.290 -29.811 1.00 84.50 92 LEU A O 1
ATOM 768 N N . VAL A 1 93 ? 20.592 -2.307 -28.437 1.00 87.94 93 VAL A N 1
ATOM 769 C CA . VAL A 1 93 ? 19.870 -1.240 -29.148 1.00 87.94 93 VAL A CA 1
ATOM 770 C C . VAL A 1 93 ? 20.651 0.076 -29.098 1.00 87.94 93 VAL A C 1
ATOM 772 O O . VAL A 1 93 ? 20.846 0.705 -30.137 1.00 87.94 93 VAL A O 1
ATOM 775 N N . PHE A 1 94 ? 21.160 0.475 -27.929 1.00 84.00 94 PHE A N 1
ATOM 776 C CA . PHE A 1 94 ? 21.975 1.690 -27.807 1.00 84.00 94 PHE A CA 1
ATOM 777 C C . PHE A 1 94 ? 23.268 1.615 -28.625 1.00 84.00 94 PHE A C 1
ATOM 779 O O . PHE A 1 94 ? 23.632 2.594 -29.278 1.00 84.00 94 PHE A O 1
ATOM 786 N N . ILE A 1 95 ? 23.933 0.457 -28.641 1.00 85.38 95 ILE A N 1
ATOM 787 C CA . ILE A 1 95 ? 25.127 0.234 -29.465 1.00 85.38 95 ILE A CA 1
ATOM 788 C C . ILE A 1 95 ? 24.783 0.364 -30.952 1.00 85.38 95 ILE A C 1
ATOM 790 O O . ILE A 1 95 ? 25.480 1.073 -31.672 1.00 85.38 95 ILE A O 1
ATOM 794 N N . ALA A 1 96 ? 23.697 -0.261 -31.415 1.00 83.94 96 ALA A N 1
ATOM 795 C CA . ALA A 1 96 ? 23.273 -0.183 -32.811 1.00 83.94 96 ALA A CA 1
ATOM 796 C C . ALA A 1 96 ? 22.975 1.265 -33.241 1.00 83.94 96 ALA A C 1
ATOM 798 O O . ALA A 1 96 ? 23.423 1.698 -34.303 1.00 83.94 96 ALA A O 1
ATOM 799 N N . VAL A 1 97 ? 22.290 2.036 -32.389 1.00 88.06 97 VAL A N 1
ATOM 800 C CA . VAL A 1 97 ? 22.031 3.467 -32.621 1.00 88.06 97 VAL A CA 1
ATOM 801 C C . VAL A 1 97 ? 23.338 4.263 -32.661 1.00 88.06 97 VAL A C 1
ATOM 803 O O . VAL A 1 97 ? 23.538 5.062 -33.574 1.00 88.06 97 VAL A O 1
ATOM 806 N N . GLY A 1 98 ? 24.257 4.021 -31.724 1.00 81.62 98 GLY A N 1
ATOM 807 C CA . GLY A 1 98 ? 25.565 4.678 -31.692 1.00 81.62 98 GLY A CA 1
ATOM 808 C C . GLY A 1 98 ? 26.405 4.392 -32.940 1.00 81.62 98 GLY A C 1
ATOM 809 O O . GLY A 1 98 ? 26.972 5.317 -33.518 1.00 81.62 98 GLY A O 1
ATOM 810 N N . ILE A 1 99 ? 26.432 3.136 -33.403 1.00 84.62 99 ILE A N 1
ATOM 811 C CA . ILE A 1 99 ? 27.119 2.733 -34.639 1.00 84.62 99 ILE A CA 1
ATOM 812 C C . ILE A 1 99 ? 26.491 3.422 -35.850 1.00 84.62 99 ILE A C 1
ATOM 814 O O . ILE A 1 99 ? 27.224 3.927 -36.696 1.00 84.62 99 ILE A O 1
ATOM 818 N N . ALA A 1 100 ? 25.160 3.484 -35.930 1.00 78.38 100 ALA A N 1
ATOM 819 C CA . ALA A 1 100 ? 24.471 4.161 -37.024 1.00 78.38 100 ALA A CA 1
ATOM 820 C C . ALA A 1 100 ? 24.816 5.659 -37.070 1.00 78.38 100 ALA A C 1
ATOM 822 O O . ALA A 1 100 ? 25.191 6.171 -38.124 1.00 78.38 100 ALA A O 1
ATOM 823 N N . ILE A 1 101 ? 24.772 6.347 -35.923 1.00 82.19 101 ILE A N 1
ATOM 824 C CA . ILE A 1 101 ? 25.157 7.763 -35.812 1.00 82.19 101 ILE A CA 1
ATOM 825 C C . ILE A 1 101 ? 26.622 7.950 -36.213 1.00 82.19 101 ILE A C 1
ATOM 827 O O . ILE A 1 101 ? 26.944 8.827 -37.012 1.00 82.19 101 ILE A O 1
ATOM 831 N N . TRP A 1 102 ? 27.518 7.113 -35.692 1.00 81.56 102 TRP A N 1
ATOM 832 C CA . TRP A 1 102 ? 28.941 7.202 -35.995 1.00 81.56 102 TRP A CA 1
ATOM 833 C C . TRP A 1 102 ? 29.248 6.927 -37.470 1.00 81.56 102 TRP A C 1
ATOM 835 O O . TRP A 1 102 ? 30.056 7.641 -38.058 1.00 81.56 102 TRP A O 1
ATOM 845 N N . ALA A 1 103 ? 28.595 5.943 -38.093 1.00 78.19 103 ALA A N 1
ATOM 846 C CA . ALA A 1 103 ? 28.752 5.648 -39.514 1.00 78.19 103 ALA A CA 1
ATOM 847 C C . ALA A 1 103 ? 28.341 6.851 -40.373 1.00 78.19 103 ALA A C 1
ATOM 849 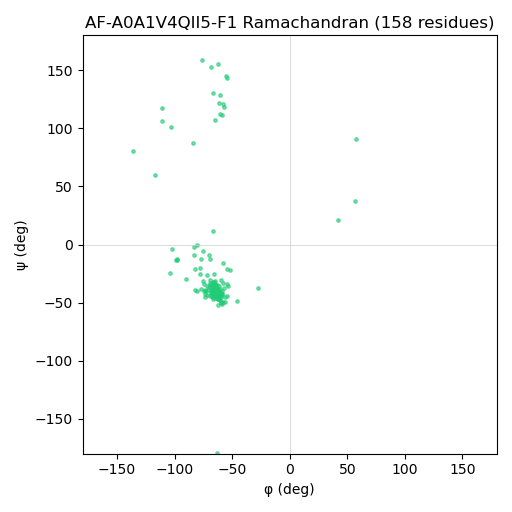O O . ALA A 1 103 ? 29.093 7.248 -41.262 1.00 78.19 103 ALA A O 1
ATOM 850 N N . VAL A 1 104 ? 27.211 7.489 -40.045 1.00 76.31 104 VAL A N 1
ATOM 851 C CA . VAL A 1 104 ? 26.762 8.726 -40.701 1.00 76.31 104 VAL A CA 1
ATOM 852 C C . VAL A 1 104 ? 27.805 9.833 -40.533 1.00 76.31 104 VAL A C 1
ATOM 854 O O . VAL A 1 104 ? 28.250 10.411 -41.527 1.00 76.31 104 VAL A O 1
ATOM 857 N N . LEU A 1 105 ? 28.277 10.076 -39.307 1.00 74.31 105 LEU A N 1
ATOM 858 C CA . LEU A 1 105 ? 29.294 11.095 -39.029 1.00 74.31 105 LEU A CA 1
ATOM 859 C C . LEU A 1 105 ? 30.611 10.827 -39.766 1.00 74.31 105 LEU A C 1
ATOM 861 O O . LEU A 1 105 ? 31.196 11.749 -40.325 1.00 74.31 105 LEU A O 1
ATOM 865 N N . ARG A 1 106 ? 31.065 9.571 -39.818 1.00 76.88 106 ARG A N 1
ATOM 866 C CA . ARG A 1 106 ? 32.300 9.173 -40.505 1.00 76.88 106 ARG A CA 1
ATOM 867 C C . ARG A 1 106 ? 32.193 9.331 -42.016 1.00 76.88 106 ARG A C 1
ATOM 869 O O . ARG A 1 106 ? 33.149 9.770 -42.644 1.00 76.88 106 ARG A O 1
ATOM 876 N N . THR A 1 107 ? 31.051 8.994 -42.612 1.00 73.31 107 THR A N 1
ATOM 877 C CA . THR A 1 107 ? 30.841 9.222 -44.052 1.00 73.31 107 THR A CA 1
ATOM 878 C C . THR A 1 107 ? 30.815 10.709 -44.414 1.00 73.31 107 THR A C 1
ATOM 880 O O . THR A 1 107 ? 31.159 11.064 -45.536 1.00 73.31 107 THR A O 1
ATOM 883 N N . GLN A 1 108 ? 30.469 11.581 -43.463 1.00 65.81 108 GLN A N 1
ATOM 884 C CA . GLN A 1 108 ? 30.340 13.028 -43.661 1.00 65.81 108 GLN A CA 1
ATOM 885 C C . GLN A 1 108 ? 31.543 13.837 -43.131 1.00 65.81 108 GLN A C 1
ATOM 887 O O . GLN A 1 108 ? 31.615 15.046 -43.345 1.00 65.81 108 GLN A O 1
ATOM 892 N N . SER A 1 109 ? 32.532 13.207 -42.480 1.00 59.38 109 SER A N 1
ATOM 893 C CA . SER A 1 109 ? 33.632 13.905 -41.786 1.00 59.38 109 SER A CA 1
ATOM 894 C C . SER A 1 109 ? 34.640 14.606 -42.707 1.00 59.38 109 SER A C 1
ATOM 896 O O . SER A 1 109 ? 35.492 15.343 -42.222 1.00 59.38 109 SER A O 1
ATOM 898 N N . GLY A 1 110 ? 34.560 14.394 -44.024 1.00 62.06 110 GLY A N 1
ATOM 899 C CA . GLY A 1 110 ? 35.341 15.142 -45.017 1.00 62.06 110 GLY A CA 1
ATOM 900 C C . GLY A 1 110 ? 34.733 16.495 -45.401 1.00 62.06 110 GLY A C 1
ATOM 901 O O . GLY A 1 110 ? 35.382 17.268 -46.097 1.00 62.06 110 GLY A O 1
ATOM 902 N N . ASN A 1 111 ? 33.504 16.793 -44.967 1.00 59.38 111 ASN A N 1
ATOM 903 C CA . ASN A 1 111 ? 32.763 17.965 -45.415 1.00 59.38 111 ASN A CA 1
ATOM 904 C C . ASN A 1 111 ? 32.081 18.657 -44.221 1.00 59.38 111 ASN A C 1
ATOM 906 O O . ASN A 1 111 ? 30.887 18.499 -43.980 1.00 59.38 111 ASN A O 1
ATOM 910 N N . ILE A 1 112 ? 32.847 19.457 -43.465 1.00 58.25 112 ILE A N 1
ATOM 911 C CA . ILE A 1 112 ? 32.342 20.305 -42.358 1.00 58.25 112 ILE A CA 1
ATOM 912 C C . ILE A 1 112 ? 31.200 21.233 -42.828 1.00 58.25 112 ILE A C 1
ATOM 914 O O . ILE A 1 112 ? 30.362 21.656 -42.032 1.00 58.25 112 ILE A O 1
ATOM 918 N N . PHE A 1 113 ? 31.112 21.481 -44.138 1.00 59.19 113 PHE A N 1
ATOM 919 C CA . PHE A 1 113 ? 30.013 22.199 -44.774 1.00 59.19 113 PHE A CA 1
ATOM 920 C C . PHE A 1 113 ? 28.644 21.534 -44.576 1.00 59.19 113 PHE A C 1
ATOM 922 O O . PHE A 1 113 ? 27.663 22.254 -44.448 1.00 59.19 113 PHE A O 1
ATOM 929 N N . TRP A 1 114 ? 28.559 20.203 -44.443 1.00 64.38 114 TRP A N 1
ATOM 930 C CA . TRP A 1 114 ? 27.278 19.507 -44.266 1.00 64.38 114 TRP A CA 1
ATOM 931 C C . TRP A 1 114 ? 26.582 19.867 -42.953 1.00 64.38 114 TRP A C 1
ATOM 933 O O . TRP A 1 114 ? 25.360 19.901 -42.908 1.00 64.38 114 TRP A O 1
ATOM 943 N N . LEU A 1 115 ? 27.324 20.175 -41.883 1.00 63.00 115 LEU A N 1
ATOM 944 C CA . LEU A 1 115 ? 26.708 20.575 -40.615 1.00 63.00 115 LEU A CA 1
ATOM 945 C C . LEU A 1 115 ? 26.081 21.969 -40.731 1.00 63.00 115 LEU A C 1
ATOM 947 O O . LEU A 1 115 ? 24.981 22.193 -40.234 1.00 63.00 115 LEU A O 1
ATOM 951 N N . ASN A 1 116 ? 26.755 22.875 -41.445 1.00 64.81 116 ASN A N 1
ATOM 952 C CA . ASN A 1 116 ? 26.211 24.185 -41.774 1.00 64.81 116 ASN A CA 1
ATOM 953 C C . ASN A 1 116 ? 25.051 24.060 -42.758 1.00 64.81 116 ASN A C 1
ATOM 955 O O . ASN A 1 116 ? 24.029 24.664 -42.496 1.00 64.81 116 ASN A O 1
ATOM 959 N N . ASP A 1 117 ? 25.133 23.225 -43.795 1.00 65.62 117 ASP A N 1
ATOM 960 C CA . ASP A 1 117 ? 24.026 22.970 -44.722 1.00 65.62 117 ASP A CA 1
ATOM 961 C C . ASP A 1 117 ? 22.854 22.257 -44.048 1.00 65.62 117 ASP A C 1
ATOM 963 O O . ASP A 1 117 ? 21.723 22.529 -44.409 1.00 65.62 117 ASP A O 1
ATOM 967 N N . PHE A 1 118 ? 23.076 21.390 -43.055 1.00 63.84 118 PHE A N 1
ATOM 968 C CA . PHE A 1 118 ? 22.030 20.740 -42.261 1.00 63.84 118 PHE A CA 1
ATOM 969 C C . PHE A 1 118 ? 21.364 21.731 -41.308 1.00 63.84 118 PHE A C 1
ATOM 971 O O . PHE A 1 118 ? 20.140 21.767 -41.221 1.00 63.84 118 PHE A O 1
ATOM 978 N N . ILE A 1 119 ? 22.143 22.581 -40.633 1.00 67.25 119 ILE A N 1
ATOM 979 C CA . ILE A 1 119 ? 21.616 23.683 -39.818 1.00 67.25 119 ILE A CA 1
ATOM 980 C C . ILE A 1 119 ? 20.886 24.693 -40.709 1.00 67.25 119 ILE A C 1
ATOM 982 O O . ILE A 1 119 ? 19.821 25.174 -40.334 1.00 67.25 119 ILE A O 1
ATOM 986 N N . ASP A 1 120 ? 21.399 24.975 -41.905 1.00 65.62 120 ASP A N 1
ATOM 987 C CA . ASP A 1 120 ? 20.810 25.901 -42.867 1.00 65.62 120 ASP A CA 1
ATOM 988 C C . ASP A 1 120 ? 19.618 25.264 -43.609 1.00 65.62 120 ASP A C 1
ATOM 990 O O . ASP A 1 120 ? 18.691 25.978 -43.960 1.00 65.62 120 ASP A O 1
ATOM 994 N N . LEU A 1 121 ? 19.542 23.931 -43.742 1.00 62.41 121 LEU A N 1
ATOM 995 C CA . LEU A 1 121 ? 18.362 23.149 -44.158 1.00 62.41 121 LEU A CA 1
ATOM 996 C C . LEU A 1 121 ? 17.322 23.054 -43.047 1.00 62.41 121 LEU A C 1
ATOM 998 O O . LEU A 1 121 ? 16.137 23.066 -43.347 1.00 62.41 12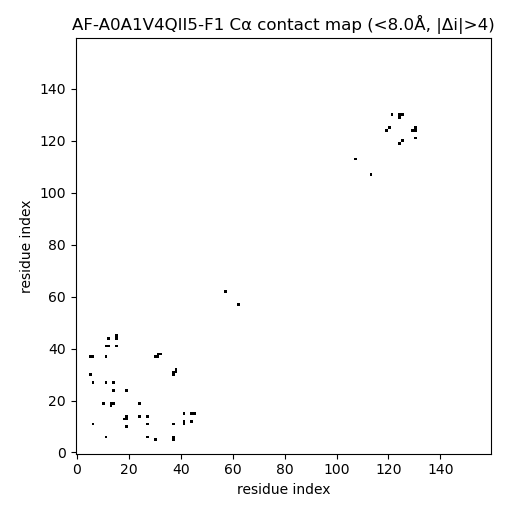1 LEU A O 1
ATOM 1002 N N . LEU A 1 122 ? 17.713 22.998 -41.776 1.00 59.59 122 LEU A N 1
ATOM 1003 C CA . LEU A 1 122 ? 16.783 23.151 -40.657 1.00 59.59 122 LEU A CA 1
ATOM 1004 C C . LEU A 1 122 ? 16.250 24.591 -40.607 1.00 59.59 122 LEU A C 1
ATOM 1006 O O . LEU A 1 122 ? 15.059 24.802 -40.387 1.00 59.59 122 LEU A O 1
ATOM 1010 N N . ARG A 1 123 ? 17.104 25.580 -40.897 1.00 58.31 123 ARG A N 1
ATOM 1011 C CA . ARG A 1 123 ? 16.769 27.011 -40.925 1.00 58.31 123 ARG A CA 1
ATOM 1012 C C . ARG A 1 123 ? 15.932 27.412 -42.146 1.00 58.31 123 ARG A C 1
ATOM 1014 O O . ARG A 1 123 ? 15.012 28.207 -41.998 1.00 58.31 123 ARG A O 1
ATOM 1021 N N . LYS A 1 124 ? 16.208 26.858 -43.334 1.00 59.75 124 LYS A N 1
ATOM 1022 C CA . LYS A 1 124 ? 15.480 27.096 -44.602 1.00 59.75 124 LYS A CA 1
ATOM 1023 C C . LYS A 1 124 ? 14.313 26.122 -44.809 1.00 59.75 124 LYS A C 1
ATOM 1025 O O . LYS A 1 124 ? 13.309 26.487 -45.412 1.00 59.75 124 LYS A O 1
ATOM 1030 N N . GLY A 1 125 ? 14.404 24.902 -44.283 1.00 48.59 125 GLY A N 1
ATOM 1031 C CA . GLY A 1 125 ? 13.345 23.879 -44.252 1.00 48.59 125 GLY A CA 1
ATOM 1032 C C . GLY A 1 125 ? 12.251 24.150 -43.216 1.00 48.59 125 GLY A C 1
ATOM 1033 O O . GLY A 1 125 ? 11.208 23.501 -43.246 1.00 48.59 125 GLY A O 1
ATOM 1034 N N . LEU A 1 126 ? 12.423 25.192 -42.396 1.00 48.06 126 LEU A N 1
ATOM 1035 C CA . LEU A 1 126 ? 11.349 25.921 -41.711 1.00 48.06 126 LEU A CA 1
ATOM 1036 C C . LEU A 1 126 ? 10.429 26.700 -42.675 1.00 48.06 126 LEU A C 1
ATOM 1038 O O . LEU A 1 126 ? 9.568 27.457 -42.237 1.00 48.06 126 LEU A O 1
ATOM 1042 N N . ASN A 1 127 ? 10.525 26.474 -43.988 1.00 55.00 127 ASN A N 1
ATOM 1043 C CA . ASN A 1 127 ? 9.368 26.628 -44.858 1.00 55.00 127 ASN A CA 1
ATOM 1044 C C . ASN A 1 127 ? 8.323 25.572 -44.456 1.00 55.00 127 ASN A C 1
ATOM 1046 O O . ASN A 1 127 ? 8.503 24.378 -44.699 1.00 55.00 127 ASN A O 1
ATOM 1050 N N . TYR A 1 128 ? 7.247 26.046 -43.819 1.00 54.66 128 TYR A N 1
ATOM 1051 C CA . TYR A 1 128 ? 6.161 25.331 -43.124 1.00 54.66 128 TYR A CA 1
ATOM 1052 C C . TYR A 1 128 ? 5.831 23.901 -43.603 1.00 54.66 128 TYR A C 1
ATOM 1054 O O . TYR A 1 128 ? 5.552 23.035 -42.781 1.00 54.66 128 TYR A O 1
ATOM 1062 N N . LYS A 1 129 ? 5.894 23.608 -44.908 1.00 54.06 129 LYS A N 1
ATOM 1063 C CA . LYS A 1 129 ? 5.575 22.281 -45.459 1.00 54.06 129 LYS A CA 1
ATOM 1064 C C . LYS A 1 129 ? 6.640 21.203 -45.221 1.00 54.06 129 LYS A C 1
ATOM 1066 O O . LYS A 1 129 ? 6.259 20.072 -44.937 1.00 54.06 129 LYS A O 1
ATOM 1071 N N . LEU A 1 130 ? 7.941 21.500 -45.328 1.00 48.19 130 LEU A N 1
ATOM 1072 C CA . LEU A 1 130 ? 8.982 20.466 -45.172 1.00 48.19 130 LEU A CA 1
ATOM 1073 C C . LEU A 1 130 ? 9.302 20.212 -43.694 1.00 48.19 130 LEU A C 1
ATOM 1075 O O . LEU A 1 130 ? 9.419 19.061 -43.274 1.00 48.19 130 LEU A O 1
ATOM 1079 N N . GLY A 1 131 ? 9.335 21.282 -42.895 1.00 55.34 131 GLY A N 1
ATOM 1080 C CA . GLY A 1 131 ? 9.425 21.211 -41.439 1.00 55.34 131 GLY A CA 1
ATOM 1081 C C . GLY A 1 131 ? 8.263 20.429 -40.830 1.00 55.34 131 GLY A C 1
ATOM 1082 O O . GLY A 1 131 ? 8.499 19.594 -39.965 1.00 55.34 131 GLY A O 1
ATOM 1083 N N . ALA A 1 132 ? 7.033 20.597 -41.335 1.00 55.66 132 ALA A N 1
ATOM 1084 C CA . ALA A 1 132 ? 5.897 19.784 -40.903 1.00 55.66 132 ALA A CA 1
ATOM 1085 C C . ALA A 1 132 ? 6.080 18.299 -41.240 1.00 55.66 132 ALA A C 1
ATOM 1087 O O . ALA A 1 132 ? 5.786 17.462 -40.400 1.00 55.66 132 ALA A O 1
ATOM 1088 N N . ILE A 1 133 ? 6.600 17.943 -42.420 1.00 55.75 133 ILE A N 1
ATOM 1089 C CA . ILE A 1 133 ? 6.817 16.533 -42.788 1.00 55.75 133 ILE A CA 1
ATOM 1090 C C . ILE A 1 133 ? 7.910 15.900 -41.919 1.00 55.75 133 ILE A C 1
ATOM 1092 O O . ILE A 1 133 ? 7.713 14.798 -41.411 1.00 55.75 133 ILE A O 1
ATOM 1096 N N . ILE A 1 134 ? 9.034 16.585 -41.694 1.00 56.47 134 ILE A N 1
ATOM 1097 C CA . ILE A 1 134 ? 10.129 16.060 -40.866 1.00 56.47 134 ILE A CA 1
ATOM 1098 C C . ILE A 1 134 ? 9.713 16.002 -39.391 1.00 56.47 134 ILE A C 1
ATOM 1100 O O . ILE A 1 134 ? 9.907 14.970 -38.752 1.00 56.47 134 ILE A O 1
ATOM 1104 N N . MET A 1 135 ? 9.066 17.044 -38.860 1.00 58.31 135 MET A N 1
ATOM 1105 C CA . MET A 1 135 ? 8.543 17.041 -37.488 1.00 58.31 135 MET A CA 1
ATOM 1106 C C . MET A 1 135 ? 7.425 16.016 -37.303 1.00 58.31 135 MET A C 1
ATOM 1108 O O . MET A 1 135 ? 7.383 15.362 -36.266 1.00 58.31 135 MET A O 1
ATOM 1112 N N . ASN A 1 136 ? 6.574 15.796 -38.309 1.00 62.25 136 ASN A N 1
ATOM 1113 C CA . ASN A 1 136 ? 5.593 14.713 -38.291 1.00 62.25 136 ASN A CA 1
ATOM 1114 C C . ASN A 1 136 ? 6.270 13.348 -38.374 1.00 62.25 136 ASN A C 1
ATOM 1116 O O . ASN A 1 136 ? 5.793 12.426 -37.739 1.00 62.25 136 ASN A O 1
ATOM 1120 N N . SER A 1 137 ? 7.379 13.198 -39.100 1.00 64.81 137 SER A N 1
ATOM 1121 C CA . SER A 1 137 ? 8.086 11.914 -39.218 1.00 64.81 137 SER A CA 1
ATOM 1122 C C . SER A 1 137 ? 8.837 11.566 -37.933 1.00 64.81 137 SER A C 1
ATOM 1124 O O . SER A 1 137 ? 8.760 10.437 -37.457 1.00 64.81 137 SER A O 1
ATOM 1126 N N . ILE A 1 138 ? 9.508 12.548 -37.324 1.00 71.56 138 ILE A N 1
ATOM 1127 C CA . ILE A 1 138 ? 10.154 12.409 -36.012 1.00 71.56 138 ILE A CA 1
ATOM 1128 C C . ILE A 1 138 ? 9.092 12.222 -34.928 1.00 71.56 138 ILE A C 1
ATOM 1130 O O . ILE A 1 138 ? 9.234 11.345 -34.083 1.00 71.56 138 ILE A O 1
ATOM 1134 N N . GLY A 1 139 ? 8.000 12.984 -34.981 1.00 70.19 139 GLY A N 1
ATOM 1135 C CA . GLY A 1 139 ? 6.857 12.841 -34.086 1.00 70.19 139 GLY A CA 1
ATOM 1136 C C . GLY A 1 139 ? 6.171 11.484 -34.223 1.00 70.19 139 GLY A C 1
ATOM 1137 O O . GLY A 1 139 ? 5.816 10.890 -33.214 1.00 70.19 139 GLY A O 1
ATOM 1138 N N . LEU A 1 140 ? 6.053 10.944 -35.440 1.00 65.69 140 LEU A N 1
ATOM 1139 C CA . LEU A 1 140 ? 5.525 9.606 -35.714 1.00 65.69 140 LEU A CA 1
ATOM 1140 C C . LEU A 1 140 ? 6.471 8.522 -35.195 1.00 65.69 140 LEU A C 1
ATOM 1142 O O . LEU A 1 140 ? 6.004 7.554 -34.607 1.00 65.69 140 LEU A O 1
ATOM 1146 N N . LEU A 1 141 ? 7.786 8.688 -35.359 1.00 70.62 141 LEU A N 1
ATOM 1147 C CA . LEU A 1 141 ? 8.790 7.795 -34.774 1.00 70.62 141 LEU A CA 1
ATOM 1148 C C . LEU A 1 141 ? 8.736 7.823 -33.247 1.00 70.62 141 LEU A C 1
ATOM 1150 O O . LEU A 1 141 ? 8.736 6.771 -32.615 1.00 70.62 141 LEU A O 1
ATOM 1154 N N . PHE A 1 142 ? 8.631 9.009 -32.653 1.00 75.44 142 PHE A N 1
ATOM 1155 C CA . PHE A 1 142 ? 8.514 9.165 -31.210 1.00 75.44 142 PHE A CA 1
ATOM 1156 C C . PHE A 1 142 ? 7.198 8.574 -30.698 1.00 75.44 142 PHE A C 1
ATOM 1158 O O . PHE A 1 142 ? 7.209 7.827 -29.728 1.00 75.44 142 PHE A O 1
ATOM 1165 N N . LEU A 1 143 ? 6.083 8.806 -31.398 1.00 67.44 143 LEU A N 1
ATOM 1166 C CA . LEU A 1 143 ? 4.793 8.183 -31.110 1.00 67.44 143 LEU A CA 1
ATOM 1167 C C . LEU A 1 143 ? 4.853 6.667 -31.254 1.00 67.44 143 LEU A C 1
ATOM 1169 O O . LEU A 1 143 ? 4.336 5.985 -30.386 1.00 67.44 143 LEU A O 1
ATOM 1173 N N . LEU A 1 144 ? 5.500 6.120 -32.284 1.00 69.69 144 LEU A N 1
ATOM 1174 C CA . LEU A 1 144 ? 5.675 4.676 -32.450 1.00 69.69 144 LEU A CA 1
ATOM 1175 C C . LEU A 1 144 ? 6.500 4.086 -31.309 1.00 69.69 144 LEU A C 1
ATOM 1177 O O . LEU A 1 144 ? 6.100 3.078 -30.735 1.00 69.69 144 LEU A O 1
ATOM 1181 N N . VAL A 1 145 ? 7.598 4.735 -30.922 1.00 77.19 145 VAL A N 1
ATOM 1182 C CA . VAL A 1 145 ? 8.415 4.321 -29.774 1.00 77.19 145 VAL A CA 1
ATOM 1183 C C . VAL A 1 145 ? 7.608 4.407 -28.478 1.00 77.19 145 VAL A C 1
ATOM 1185 O O . VAL A 1 145 ? 7.593 3.450 -27.708 1.00 77.19 145 VAL A O 1
ATOM 1188 N N . SER A 1 146 ? 6.874 5.497 -28.246 1.00 73.50 146 SER A N 1
ATOM 1189 C CA . SER A 1 146 ? 6.004 5.662 -27.079 1.00 73.50 146 SER A CA 1
ATOM 1190 C C . SER A 1 146 ? 4.828 4.687 -27.074 1.00 73.50 146 SER A C 1
ATOM 1192 O O . SER A 1 146 ? 4.435 4.231 -26.009 1.00 73.50 146 SER A O 1
ATOM 1194 N N . LEU A 1 147 ? 4.279 4.323 -28.232 1.00 72.62 147 LEU A N 1
ATOM 1195 C CA . LEU A 1 147 ? 3.153 3.400 -28.365 1.00 72.62 147 LEU A CA 1
ATOM 1196 C C . LEU A 1 147 ? 3.621 1.955 -28.186 1.00 72.62 147 LEU A C 1
ATOM 1198 O O . LEU A 1 147 ? 2.974 1.201 -27.467 1.00 72.62 147 LEU A O 1
ATOM 1202 N N . ILE A 1 148 ? 4.800 1.595 -28.699 1.00 73.38 148 ILE A N 1
ATOM 1203 C CA . ILE A 1 148 ? 5.490 0.346 -28.348 1.00 73.38 148 ILE A CA 1
ATOM 1204 C C . ILE A 1 148 ? 5.754 0.306 -26.838 1.00 73.38 148 ILE A C 1
ATOM 1206 O O . ILE A 1 148 ? 5.495 -0.711 -26.199 1.00 73.38 148 ILE A O 1
ATOM 1210 N N . PHE A 1 149 ? 6.191 1.417 -26.242 1.00 76.69 149 PHE A N 1
ATOM 1211 C CA . PHE A 1 149 ? 6.438 1.520 -24.803 1.00 76.69 149 PHE A CA 1
ATOM 1212 C C . PHE A 1 149 ? 5.154 1.485 -23.957 1.00 76.69 149 PHE A C 1
ATOM 1214 O O . PHE A 1 149 ? 5.172 0.944 -22.858 1.00 76.69 149 PHE A O 1
ATOM 1221 N N . ALA A 1 150 ? 4.033 2.013 -24.452 1.00 72.56 150 ALA A N 1
ATOM 1222 C CA . ALA A 1 150 ? 2.747 2.029 -23.753 1.00 72.56 150 ALA A CA 1
ATOM 1223 C C . ALA A 1 150 ? 2.013 0.685 -23.870 1.00 72.56 150 ALA A C 1
ATOM 1225 O O . ALA A 1 150 ? 1.457 0.178 -22.896 1.00 72.56 150 ALA A O 1
ATOM 1226 N N . PHE A 1 151 ? 2.050 0.056 -25.048 1.00 68.00 151 PHE A N 1
ATOM 1227 C CA . PHE A 1 151 ? 1.509 -1.288 -25.246 1.00 68.00 151 PHE A CA 1
ATOM 1228 C C . PHE A 1 151 ? 2.425 -2.386 -24.692 1.00 68.00 151 PHE A C 1
ATOM 1230 O O . PHE A 1 151 ? 1.950 -3.505 -24.498 1.00 68.00 151 PHE A O 1
ATOM 1237 N N . ARG A 1 152 ? 3.678 -2.062 -24.339 1.00 60.88 152 ARG A N 1
ATOM 1238 C CA . ARG A 1 152 ? 4.631 -2.921 -23.616 1.00 60.88 152 ARG A CA 1
ATOM 1239 C C . ARG A 1 152 ? 3.992 -3.617 -22.418 1.00 60.88 152 ARG A C 1
ATOM 1241 O O . ARG A 1 152 ? 4.118 -4.828 -22.292 1.00 60.88 152 ARG A O 1
ATOM 1248 N N . GLU A 1 153 ? 3.267 -2.892 -21.565 1.00 58.06 153 GLU A N 1
ATOM 1249 C CA . GLU A 1 153 ? 2.618 -3.501 -20.395 1.00 58.06 153 GLU A CA 1
ATOM 1250 C C . GLU A 1 153 ? 1.483 -4.457 -20.776 1.00 58.06 153 GLU A C 1
ATOM 1252 O O . GLU A 1 153 ? 1.326 -5.514 -20.167 1.00 58.06 153 GLU A O 1
ATOM 1257 N N . LYS A 1 154 ? 0.686 -4.105 -21.789 1.00 65.19 154 LYS A N 1
ATOM 1258 C CA . LYS A 1 154 ? -0.453 -4.918 -22.236 1.00 65.19 154 LYS A CA 1
ATOM 1259 C C . LYS A 1 154 ? -0.010 -6.188 -22.960 1.00 65.19 154 LYS A C 1
ATOM 1261 O O . LYS A 1 154 ? -0.658 -7.220 -22.812 1.00 65.19 154 LYS A O 1
ATOM 1266 N N . PHE A 1 155 ? 1.075 -6.112 -23.729 1.00 58.75 155 PHE A N 1
ATOM 1267 C CA . PHE A 1 155 ? 1.643 -7.255 -24.441 1.00 58.75 155 PHE A CA 1
ATOM 1268 C C . PHE A 1 155 ? 2.334 -8.220 -23.468 1.00 58.75 155 PHE A C 1
ATOM 1270 O O . PHE A 1 155 ? 2.137 -9.428 -23.561 1.00 58.75 155 PHE A O 1
ATOM 1277 N N . LEU A 1 156 ? 3.049 -7.691 -22.467 1.00 53.88 156 LEU A N 1
ATOM 1278 C CA . LEU A 1 156 ? 3.694 -8.498 -21.424 1.00 53.88 156 LEU A CA 1
ATOM 1279 C C . LEU A 1 156 ? 2.684 -9.217 -20.516 1.00 53.88 156 LEU A C 1
ATOM 1281 O O . LEU A 1 156 ? 2.924 -10.360 -20.150 1.00 53.88 156 LEU A O 1
ATOM 1285 N N . ARG A 1 157 ? 1.524 -8.611 -20.220 1.00 58.53 157 ARG A N 1
ATOM 1286 C CA . ARG A 1 157 ? 0.435 -9.272 -19.468 1.00 58.53 157 ARG A CA 1
ATOM 1287 C C . ARG A 1 157 ? -0.281 -10.399 -20.225 1.00 58.53 157 ARG A C 1
ATOM 1289 O O . ARG A 1 157 ? -1.083 -11.087 -19.614 1.00 58.53 157 ARG A O 1
ATOM 1296 N N . ARG A 1 158 ? -0.079 -10.543 -21.541 1.00 57.22 158 ARG A N 1
ATOM 1297 C CA . ARG A 1 158 ? -0.666 -11.637 -22.346 1.00 57.22 158 ARG A CA 1
ATOM 1298 C C . ARG A 1 158 ? 0.304 -12.792 -22.605 1.00 57.22 158 ARG A C 1
ATOM 1300 O O . ARG A 1 158 ? -0.130 -13.825 -23.098 1.00 57.22 158 ARG A O 1
ATOM 1307 N N . LEU A 1 159 ? 1.596 -12.589 -22.347 1.00 49.75 159 LEU A N 1
ATOM 1308 C CA . LEU A 1 159 ? 2.663 -13.576 -22.552 1.00 49.75 159 LEU A CA 1
ATOM 1309 C C . LEU A 1 159 ? 3.048 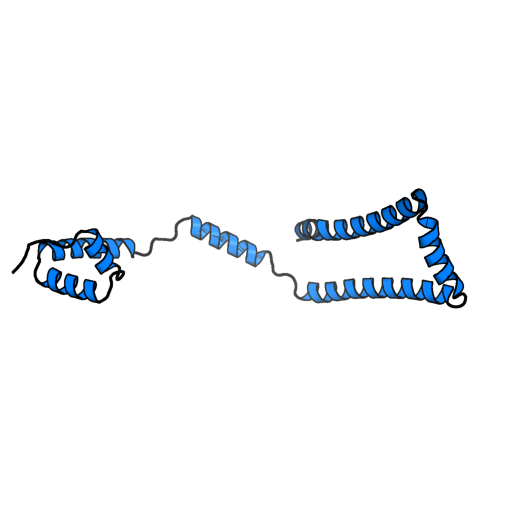-14.323 -21.263 1.00 49.75 159 LEU A C 1
ATOM 1311 O O . LEU A 1 159 ? 3.743 -15.332 -21.347 1.00 49.75 159 LEU A O 1
ATOM 1315 N N . ILE A 1 160 ? 2.606 -13.818 -20.107 1.00 46.19 160 ILE A N 1
ATOM 1316 C CA . ILE A 1 160 ? 2.649 -14.453 -18.779 1.00 46.19 160 ILE A CA 1
ATOM 1317 C C . ILE A 1 160 ? 1.241 -14.958 -18.476 1.00 46.19 160 ILE A C 1
ATOM 1319 O O . ILE A 1 160 ? 1.122 -16.092 -17.968 1.00 46.19 160 ILE A O 1
#

Foldseek 3Di:
DDDDDDDDLVLLLCLVVVVDDPVSVVVNVVVCVPDPVSVVSNVVSVVVVVVVPPDDDPPPVVVVVVVVVVVVVVVDPPPPVVVVVVVVVVVVVVVVVVVVVVVVCVVCVVPPVVVVVVVVCVVVCVPVVSVCVVCVVVVVVVVVVVVCVVCVVVVVVVVD

Solvent-accessible surface area (backbone atoms only — not comparable to full-atom values): 9319 Å² total; per-residue (Å²): 140,85,76,98,68,76,80,54,70,67,56,57,49,33,51,75,70,69,72,54,55,74,72,56,46,54,53,50,52,58,47,42,76,74,32,70,68,55,44,53,53,50,52,53,53,51,52,50,50,56,60,69,65,47,83,72,77,76,50,75,64,52,54,54,50,54,53,50,50,53,52,54,61,69,73,61,72,74,59,80,68,53,56,60,55,50,52,52,52,53,51,51,52,54,50,54,51,50,51,53,54,48,52,55,48,62,76,42,68,90,42,76,60,53,59,54,51,50,52,47,42,56,64,58,32,59,47,68,70,56,38,47,51,51,52,48,49,53,47,47,51,50,47,50,53,49,46,54,59,61,46,42,61,62,54,52,68,71,76,109

Secondary structure (DSSP, 8-state):
-----PPPHHHHHHHHTT-S-HHHHHHHHHHHHH-HHHHHHHHHHHHHHHHHTS-----HHHHHHHHHHHHHHHH----TTHHHHHHHHHHHHHHHHHHHHHHHHHHHTT-THHHHHHHHHHHHTTSHHHHHHHHHHHHHHHHHHHHHHHHHHHHHHHH-

Nearest PDB structures (foldseek):
  8z6g-assembly3_E  TM=5.913E-01  e=2.994E+00  Pseudomonas aeruginosa

InterPro domains:
  IPR027383 Putative zinc-finger [PF13490] (11-39)